Protein AF-A0A9E2TTE2-F1 (afdb_monomer_lite)

pLDDT: mean 81.87, std 17.46, range [42.75, 98.25]

Radius of gyration: 22.31 Å; chains: 1; bounding box: 36×32×69 Å

Foldseek 3Di:
DFDKDKDWDFDDDVPDTFKIWIKIWGDPPCPPPVPDDDDDPDDPDDTDIDTQWMKGWDDDVPHTAKIWIAGVVVRKIKMKGWDDDPNHTQKIFIDIPNHTQKIKGFDADPVGTAKIKIWGCHVVPDTDIDMDGPPPD

Sequence (137 aa):
MINTKYEEIFSYDDQKVTSHSRKVYQLGREAFLRDSKQNDDNYNGPPTRQLLQEARFFYDGDLLIKVTDNRPQNGSVATTHLNYENGIMTSASYFKQDKRYNHREFYYNESGLKTRTEIFNVYGESEYTITYDYEYY

Structure (mmCIF, N/CA/C/O backbone):
data_AF-A0A9E2TTE2-F1
#
_entry.id   AF-A0A9E2TTE2-F1
#
loop_
_atom_site.group_PDB
_atom_site.id
_atom_site.type_symbol
_atom_site.label_atom_id
_atom_site.label_alt_id
_atom_site.label_comp_id
_atom_site.label_asym_id
_atom_site.label_entity_id
_atom_site.label_seq_id
_atom_site.pdbx_PDB_ins_code
_atom_site.Cartn_x
_atom_site.Cartn_y
_atom_site.Cartn_z
_atom_site.occupancy
_atom_site.B_iso_or_equiv
_atom_site.auth_seq_id
_atom_site.auth_comp_id
_atom_site.auth_asym_id
_atom_site.auth_atom_id
_atom_site.pdbx_PDB_model_num
ATOM 1 N N . MET A 1 1 ? 8.949 19.583 -32.491 1.00 51.00 1 MET A N 1
ATOM 2 C CA . MET A 1 1 ? 8.125 19.182 -31.336 1.00 51.00 1 MET A CA 1
ATOM 3 C C . MET A 1 1 ? 8.088 17.657 -31.334 1.00 51.00 1 MET A C 1
ATOM 5 O O . MET A 1 1 ? 7.805 17.100 -32.386 1.00 51.00 1 MET A O 1
ATOM 9 N N . ILE A 1 2 ? 8.518 16.990 -30.258 1.00 54.28 2 ILE A N 1
ATOM 10 C CA . ILE A 1 2 ? 8.422 15.522 -30.140 1.00 54.28 2 ILE A CA 1
ATOM 11 C C . ILE A 1 2 ? 7.032 15.238 -29.578 1.00 54.28 2 ILE A C 1
ATOM 13 O O . ILE A 1 2 ? 6.713 15.730 -28.497 1.00 54.28 2 ILE A O 1
ATOM 17 N N . ASN A 1 3 ? 6.204 14.503 -30.319 1.00 63.41 3 ASN A N 1
ATOM 18 C CA . ASN A 1 3 ? 4.883 14.118 -29.840 1.00 63.41 3 ASN A CA 1
ATOM 19 C C . ASN A 1 3 ? 5.015 12.852 -29.000 1.00 63.41 3 ASN A C 1
ATOM 21 O O . ASN A 1 3 ? 5.405 11.792 -29.491 1.00 63.41 3 ASN A O 1
ATOM 25 N N . THR A 1 4 ? 4.688 12.981 -27.722 1.00 70.88 4 THR A N 1
ATOM 26 C CA . THR A 1 4 ? 4.715 11.881 -26.766 1.00 70.88 4 THR A CA 1
ATOM 27 C C . THR A 1 4 ? 3.290 11.392 -26.545 1.00 70.88 4 THR A C 1
ATOM 29 O O . THR A 1 4 ? 2.425 12.179 -26.167 1.00 70.88 4 THR A O 1
ATOM 32 N N . LYS A 1 5 ? 3.032 10.100 -26.765 1.00 81.50 5 LYS A N 1
ATOM 33 C CA . LYS A 1 5 ? 1.760 9.459 -26.403 1.00 81.50 5 LYS A CA 1
ATOM 34 C C . LYS A 1 5 ? 1.970 8.577 -25.179 1.00 81.50 5 LYS A C 1
ATOM 36 O O . LYS A 1 5 ? 2.960 7.852 -25.100 1.00 81.50 5 LYS A O 1
ATOM 41 N N . TYR A 1 6 ? 1.020 8.615 -24.254 1.00 83.44 6 TYR A N 1
ATOM 42 C CA . TYR A 1 6 ? 0.967 7.707 -23.115 1.00 83.44 6 TYR A CA 1
ATOM 43 C C . TYR A 1 6 ? -0.099 6.643 -23.351 1.00 83.44 6 TYR A C 1
ATOM 45 O O . TYR A 1 6 ? -1.131 6.902 -23.969 1.00 83.44 6 TYR A O 1
ATOM 53 N N . GLU A 1 7 ? 0.170 5.443 -22.863 1.00 87.44 7 GLU A N 1
ATOM 54 C CA . GLU A 1 7 ? -0.803 4.362 -22.774 1.00 87.44 7 GLU A CA 1
ATOM 55 C C . GLU A 1 7 ? -0.780 3.826 -21.353 1.00 87.44 7 GLU A C 1
ATOM 57 O O . GLU A 1 7 ? 0.290 3.530 -20.809 1.00 87.44 7 GLU A O 1
ATOM 62 N N . GLU A 1 8 ? -1.967 3.706 -20.777 1.00 92.00 8 GLU A N 1
ATOM 63 C CA . GLU A 1 8 ? -2.194 3.056 -19.496 1.00 92.00 8 GLU A CA 1
ATOM 64 C C . GLU A 1 8 ? -2.951 1.762 -19.756 1.00 92.00 8 GLU A C 1
ATOM 66 O O . GLU A 1 8 ? -3.942 1.743 -20.485 1.00 92.00 8 GLU A O 1
ATOM 71 N N . ILE A 1 9 ? -2.442 0.671 -19.200 1.00 93.12 9 ILE A N 1
ATOM 72 C CA . ILE A 1 9 ? -3.013 -0.66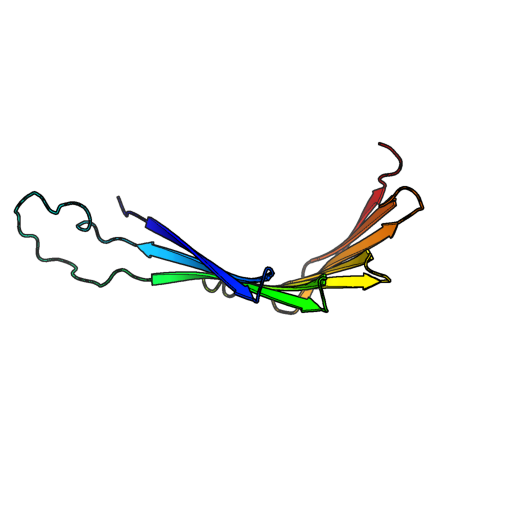1 -19.362 1.00 93.12 9 ILE A CA 1
ATOM 73 C C . ILE A 1 9 ? -3.275 -1.202 -17.970 1.00 93.12 9 ILE A C 1
ATOM 75 O O . ILE A 1 9 ? -2.342 -1.314 -17.173 1.00 93.12 9 ILE A O 1
ATOM 79 N N . PHE A 1 10 ? -4.523 -1.561 -17.708 1.00 95.00 10 PHE A N 1
ATOM 80 C CA . PHE A 1 10 ? -4.947 -2.225 -16.486 1.00 95.00 10 PHE A CA 1
ATOM 81 C C . PHE A 1 10 ? -5.288 -3.676 -16.811 1.00 95.00 10 PHE A C 1
ATOM 83 O O . PHE A 1 10 ? -5.952 -3.946 -17.812 1.00 95.00 10 PHE A O 1
ATOM 90 N N . SER A 1 11 ? -4.827 -4.597 -15.971 1.00 95.94 11 SER A N 1
ATOM 91 C CA . SER A 1 11 ? -5.243 -5.998 -16.024 1.00 95.94 11 SER A CA 1
ATOM 92 C C . SER A 1 11 ? -6.076 -6.312 -14.797 1.00 95.94 11 SER A C 1
ATOM 94 O O . SER A 1 11 ? -5.805 -5.788 -13.714 1.00 95.94 11 SER A O 1
ATOM 96 N N . TYR A 1 12 ? -7.060 -7.182 -14.979 1.00 95.69 12 TYR A N 1
ATOM 97 C CA . TYR A 1 12 ? -8.036 -7.521 -13.958 1.00 95.69 12 TYR A CA 1
ATOM 98 C C . TYR A 1 12 ? -8.112 -9.034 -13.771 1.00 95.69 12 TYR A C 1
ATOM 100 O O . TYR A 1 12 ? -7.882 -9.788 -14.716 1.00 95.69 12 TYR A O 1
ATOM 108 N N . ASP A 1 13 ? -8.439 -9.446 -12.554 1.00 94.00 13 ASP A N 1
ATOM 109 C CA . ASP A 1 13 ? -8.947 -10.772 -12.223 1.00 94.00 13 ASP A CA 1
ATOM 110 C C . ASP A 1 13 ? -10.288 -10.567 -11.513 1.00 94.00 13 ASP A C 1
ATOM 112 O O . ASP A 1 13 ? -10.350 -9.919 -10.463 1.00 94.00 13 ASP A O 1
ATOM 116 N N . ASP A 1 14 ? -11.368 -11.005 -12.161 1.00 92.81 14 ASP A N 1
ATOM 117 C CA . ASP A 1 14 ? -12.740 -10.595 -11.847 1.00 92.81 14 ASP A CA 1
ATOM 118 C C . ASP A 1 14 ? -12.869 -9.056 -11.734 1.00 92.81 14 ASP A C 1
ATOM 120 O O . ASP A 1 14 ? -12.628 -8.339 -12.709 1.00 92.81 14 ASP A O 1
ATOM 124 N N . GLN A 1 15 ? -13.201 -8.524 -10.552 1.00 92.44 15 GLN A N 1
ATOM 125 C CA . GLN A 1 15 ? -13.339 -7.082 -10.305 1.00 92.44 15 GLN A CA 1
ATOM 126 C C . GLN A 1 15 ? -12.072 -6.428 -9.726 1.00 92.44 15 GLN A C 1
ATOM 128 O O . GLN A 1 15 ? -12.068 -5.228 -9.440 1.00 92.44 15 GLN A O 1
ATOM 133 N N . LYS A 1 16 ? -10.981 -7.182 -9.538 1.00 93.94 16 LYS A N 1
ATOM 134 C CA . LYS A 1 16 ? -9.746 -6.697 -8.901 1.00 93.94 16 LYS A CA 1
ATOM 135 C C . LYS A 1 16 ? -8.701 -6.340 -9.944 1.00 93.94 16 LYS A C 1
ATOM 137 O O . LYS A 1 16 ? -8.394 -7.135 -10.824 1.00 93.94 16 LYS A O 1
ATOM 142 N N . VAL A 1 17 ? -8.103 -5.156 -9.822 1.00 94.06 17 VAL A N 1
ATOM 143 C CA . VAL A 1 17 ? -6.940 -4.770 -10.635 1.00 94.06 17 VAL A CA 1
ATOM 144 C C . VAL A 1 17 ? -5.739 -5.580 -10.162 1.00 94.06 17 VAL A C 1
ATOM 146 O O . VAL A 1 17 ? -5.333 -5.449 -9.017 1.00 94.06 17 VAL A O 1
ATOM 149 N N . THR A 1 18 ? -5.123 -6.375 -11.029 1.00 95.12 18 THR A N 1
ATOM 150 C CA . THR A 1 18 ? -3.933 -7.178 -10.689 1.00 95.12 18 THR A CA 1
ATOM 151 C C . THR A 1 18 ? -2.640 -6.523 -11.152 1.00 95.12 18 THR A C 1
ATOM 153 O O . THR A 1 18 ? -1.580 -6.705 -10.547 1.00 95.12 18 THR A O 1
ATOM 156 N N . SER A 1 19 ? -2.711 -5.699 -12.199 1.00 95.12 19 SER A N 1
ATOM 157 C CA . SER A 1 19 ? -1.581 -4.891 -12.646 1.00 95.12 19 SER A CA 1
ATOM 158 C C . SER A 1 19 ? -2.009 -3.605 -13.338 1.00 95.12 19 SER A C 1
ATOM 160 O O . SER A 1 19 ? -3.085 -3.511 -13.926 1.00 95.12 19 SER A O 1
ATOM 162 N N . HIS A 1 20 ? -1.120 -2.621 -13.288 1.00 94.81 20 HIS A N 1
ATOM 163 C CA . HIS A 1 20 ? -1.204 -1.384 -14.049 1.00 94.81 20 HIS A CA 1
ATOM 164 C C . HIS A 1 20 ? 0.156 -1.135 -14.702 1.00 94.81 20 HIS A C 1
ATOM 166 O O . HIS A 1 20 ? 1.183 -1.184 -14.030 1.00 94.81 20 HIS A O 1
ATOM 172 N N . SER A 1 21 ? 0.189 -0.854 -16.001 1.00 92.31 21 SER A N 1
ATOM 173 C CA . SER A 1 21 ? 1.417 -0.451 -16.685 1.00 92.31 21 SER A CA 1
ATOM 174 C C . SER A 1 21 ? 1.220 0.851 -17.440 1.00 92.31 21 SER A C 1
ATOM 176 O O . SER A 1 21 ? 0.232 1.019 -18.155 1.00 92.31 21 SER A O 1
ATOM 178 N N . ARG A 1 22 ? 2.196 1.751 -17.309 1.00 89.00 22 ARG A N 1
ATOM 179 C CA . ARG A 1 22 ? 2.259 2.999 -18.065 1.00 89.00 22 ARG A CA 1
ATOM 180 C C . ARG A 1 22 ? 3.411 2.927 -19.050 1.00 89.00 22 ARG A C 1
ATOM 182 O O . ARG A 1 22 ? 4.568 2.725 -18.669 1.00 89.00 22 ARG A O 1
ATOM 189 N N . LYS A 1 23 ? 3.098 3.121 -20.326 1.00 86.69 23 LYS A N 1
ATOM 190 C CA . LYS A 1 23 ? 4.069 3.102 -21.421 1.00 86.69 23 LYS A CA 1
ATOM 191 C C . LYS A 1 23 ? 4.073 4.439 -22.132 1.00 86.69 23 LYS A C 1
ATOM 193 O O . LYS A 1 23 ? 3.040 5.096 -22.253 1.00 86.69 23 LYS A O 1
ATOM 198 N N . VAL A 1 24 ? 5.251 4.832 -22.594 1.00 83.12 24 VAL A N 1
ATOM 199 C CA . VAL A 1 24 ? 5.440 6.039 -23.388 1.00 83.12 24 VAL A CA 1
ATOM 200 C C . VAL A 1 24 ? 5.872 5.674 -24.799 1.00 83.12 24 VAL A C 1
ATOM 202 O O . VAL A 1 24 ? 6.696 4.777 -25.000 1.00 83.12 24 VAL A O 1
ATOM 205 N N . TYR A 1 25 ? 5.295 6.387 -25.758 1.00 78.38 25 TYR A N 1
ATOM 206 C CA . TYR A 1 25 ? 5.618 6.310 -27.171 1.00 78.38 25 TYR A CA 1
ATOM 207 C C . TYR A 1 25 ? 6.167 7.657 -27.603 1.00 78.38 25 TYR A C 1
ATOM 209 O O . TYR A 1 25 ? 5.468 8.669 -27.517 1.00 78.38 25 TYR A O 1
ATOM 217 N N . GLN A 1 26 ? 7.399 7.668 -28.099 1.00 71.19 26 GLN A N 1
ATOM 218 C CA . GLN A 1 26 ? 7.889 8.799 -28.874 1.00 71.19 26 GLN A CA 1
ATOM 219 C C . GLN A 1 26 ? 7.448 8.586 -30.319 1.00 71.19 26 GLN A C 1
ATOM 221 O O . GLN A 1 26 ? 7.913 7.669 -30.997 1.00 71.19 26 GLN A O 1
ATOM 226 N N . LEU A 1 27 ? 6.495 9.397 -30.773 1.00 60.72 27 LEU A N 1
ATOM 227 C CA . LEU A 1 27 ? 6.083 9.402 -32.168 1.00 60.72 27 LEU A CA 1
ATOM 228 C C . LEU A 1 27 ? 7.137 10.188 -32.955 1.00 60.72 27 LEU A C 1
ATOM 230 O O . LEU A 1 27 ? 7.423 11.346 -32.639 1.00 60.72 27 LEU A O 1
ATOM 234 N N . GLY A 1 28 ? 7.730 9.548 -33.967 1.00 55.50 28 GLY A N 1
ATOM 235 C CA . GLY A 1 28 ? 8.589 10.231 -34.934 1.00 55.50 28 GLY A CA 1
ATOM 236 C C . GLY A 1 28 ? 7.850 11.401 -35.598 1.00 55.50 28 GLY A C 1
ATOM 237 O O . GLY A 1 28 ? 6.617 11.415 -35.650 1.00 55.50 28 GLY A O 1
ATOM 238 N N . ARG A 1 29 ? 8.603 12.391 -36.099 1.00 52.50 29 ARG A N 1
ATOM 239 C CA . ARG A 1 29 ? 8.090 13.668 -36.648 1.00 52.50 29 ARG A CA 1
ATOM 240 C C . ARG A 1 29 ? 6.980 13.528 -37.704 1.00 52.50 29 ARG A C 1
ATOM 242 O O . ARG A 1 29 ? 6.223 14.475 -37.873 1.00 52.50 29 ARG A O 1
ATOM 249 N N . GLU A 1 30 ? 6.853 12.387 -38.377 1.00 50.12 30 GLU A N 1
ATOM 250 C CA . GLU A 1 30 ? 5.988 12.239 -39.556 1.00 50.12 30 GLU A CA 1
ATOM 251 C C . GLU A 1 30 ? 4.654 11.520 -39.329 1.00 50.12 30 GLU A C 1
ATOM 253 O O . GLU A 1 30 ? 3.838 11.446 -40.246 1.00 50.12 30 GLU A O 1
ATOM 258 N N . ALA A 1 31 ? 4.357 11.033 -38.118 1.00 47.72 31 ALA A N 1
ATOM 259 C CA . ALA A 1 31 ? 3.140 10.244 -37.878 1.00 47.72 31 ALA A CA 1
ATOM 260 C C . ALA A 1 31 ? 1.811 11.020 -38.066 1.00 47.72 31 ALA A C 1
ATOM 262 O O . ALA A 1 31 ? 0.744 10.431 -37.912 1.00 47.72 31 ALA A O 1
ATOM 263 N N . PHE A 1 32 ? 1.858 12.316 -38.402 1.00 45.59 32 PHE A N 1
ATOM 264 C CA . PHE A 1 32 ? 0.677 13.158 -38.616 1.00 45.59 32 PHE A CA 1
ATOM 265 C C . PHE A 1 32 ? 0.591 13.839 -39.993 1.00 45.59 32 PHE A C 1
ATOM 267 O O . PHE A 1 32 ? -0.414 14.483 -40.270 1.00 45.59 32 PHE A O 1
ATOM 274 N N . LEU A 1 33 ? 1.584 13.690 -40.878 1.00 44.88 33 LEU A N 1
ATOM 275 C CA . LEU A 1 33 ? 1.570 14.320 -42.210 1.00 44.88 33 LEU A CA 1
ATOM 276 C C . LEU A 1 33 ? 1.226 13.325 -43.327 1.00 44.88 33 LEU A C 1
ATOM 278 O O . LEU A 1 33 ? 1.780 13.386 -44.420 1.00 44.88 33 LEU A O 1
ATOM 282 N N . ARG A 1 34 ? 0.258 12.429 -43.112 1.00 45.56 34 ARG A N 1
ATOM 283 C CA . ARG A 1 34 ? -0.399 11.747 -44.240 1.00 45.56 34 ARG A CA 1
ATOM 284 C C . ARG A 1 34 ? -1.511 12.627 -44.802 1.00 45.56 34 ARG A C 1
ATOM 286 O O . ARG A 1 34 ? -2.678 12.300 -44.661 1.00 45.56 34 ARG A O 1
ATOM 293 N N . ASP A 1 35 ? -1.102 13.746 -45.398 1.00 46.84 35 ASP A N 1
ATOM 294 C CA . ASP A 1 35 ? -1.838 14.361 -46.514 1.00 46.84 35 ASP A CA 1
ATOM 295 C C . ASP A 1 35 ? -1.023 15.365 -47.349 1.00 46.84 35 ASP A C 1
ATOM 297 O O . ASP A 1 35 ? -1.564 16.052 -48.211 1.00 46.84 35 ASP A O 1
ATOM 301 N N . SER A 1 36 ? 0.301 15.443 -47.181 1.00 44.78 36 SER A N 1
ATOM 302 C CA . SER A 1 36 ? 1.117 16.251 -48.092 1.00 44.78 36 SER A CA 1
ATOM 303 C C . SER A 1 36 ? 2.371 15.503 -48.510 1.00 44.78 36 SER A C 1
ATOM 305 O O . SER A 1 36 ? 3.181 15.075 -47.697 1.00 44.78 36 SER A O 1
ATOM 307 N N . LYS A 1 37 ? 2.474 15.301 -49.823 1.00 50.50 37 LYS A N 1
ATOM 308 C CA . LYS A 1 37 ? 3.650 14.794 -50.519 1.00 50.50 37 LYS A CA 1
ATOM 309 C C . LYS A 1 37 ? 4.865 15.648 -50.146 1.00 50.50 37 LYS A C 1
ATOM 311 O O . LYS A 1 37 ? 4.881 16.807 -50.541 1.00 50.50 37 LYS A O 1
ATOM 316 N N . GLN A 1 38 ? 5.892 15.076 -49.526 1.00 42.75 38 GLN A N 1
ATOM 317 C CA . GLN A 1 38 ? 7.277 15.268 -49.969 1.00 42.75 38 GLN A CA 1
ATOM 318 C C . GLN A 1 38 ? 8.258 14.405 -49.182 1.00 42.75 38 GLN A C 1
ATOM 320 O O . GLN A 1 38 ? 8.058 14.113 -48.011 1.00 42.75 38 GLN A O 1
ATOM 325 N N . ASN A 1 39 ? 9.293 13.997 -49.909 1.00 48.00 39 ASN A N 1
ATOM 326 C CA . ASN A 1 39 ? 10.421 13.197 -49.473 1.00 48.00 39 ASN A CA 1
ATOM 327 C C . ASN A 1 39 ? 11.233 13.927 -48.398 1.00 48.00 39 ASN A C 1
ATOM 329 O O . ASN A 1 39 ? 11.660 15.050 -48.648 1.00 48.00 39 ASN A O 1
ATOM 333 N N . ASP A 1 40 ? 11.543 13.242 -47.302 1.00 44.91 40 ASP A N 1
ATOM 334 C CA . ASP A 1 40 ? 12.804 13.426 -46.589 1.00 44.91 40 ASP A CA 1
ATOM 335 C C . ASP A 1 40 ? 13.259 12.069 -46.032 1.00 44.91 40 ASP A C 1
ATOM 337 O O . ASP A 1 40 ? 12.736 11.534 -45.055 1.00 44.91 40 ASP A O 1
ATOM 341 N N . ASP A 1 41 ? 14.259 11.490 -46.694 1.00 51.47 41 ASP A N 1
ATOM 342 C CA . ASP A 1 41 ? 15.040 10.382 -46.166 1.00 51.47 41 ASP A CA 1
ATOM 343 C C . ASP A 1 41 ? 15.818 10.892 -44.951 1.00 51.47 41 ASP A C 1
ATOM 345 O O . ASP A 1 41 ? 16.892 11.458 -45.126 1.00 51.47 41 ASP A O 1
ATOM 349 N N . ASN A 1 42 ? 15.298 10.734 -43.729 1.00 50.31 42 ASN A N 1
ATOM 350 C CA . ASN A 1 42 ? 16.121 10.494 -42.537 1.00 50.31 42 ASN A CA 1
ATOM 351 C C . ASN A 1 42 ? 15.276 10.161 -41.293 1.00 50.31 42 ASN A C 1
ATOM 353 O O . ASN A 1 42 ? 14.660 11.023 -40.669 1.00 50.31 42 ASN A O 1
ATOM 357 N N . TYR A 1 43 ? 15.403 8.893 -40.880 1.00 45.66 43 TYR A N 1
ATOM 358 C CA . TYR A 1 43 ? 14.943 8.254 -39.636 1.00 45.66 43 TYR A CA 1
ATOM 359 C C . TYR A 1 43 ? 13.598 7.493 -39.671 1.00 45.66 43 TYR A C 1
ATOM 361 O O . TYR A 1 43 ? 12.617 7.869 -39.036 1.00 45.66 43 TYR A O 1
ATOM 369 N N . ASN A 1 44 ? 13.617 6.312 -40.305 1.00 43.75 44 ASN A N 1
ATOM 370 C CA . ASN A 1 44 ? 12.576 5.269 -40.247 1.00 43.75 44 ASN A CA 1
ATOM 371 C C . ASN A 1 44 ? 12.736 4.318 -39.037 1.00 43.75 44 ASN A C 1
ATOM 373 O O . ASN A 1 44 ? 12.660 3.096 -39.170 1.00 43.75 44 ASN A O 1
ATOM 377 N N . GLY A 1 45 ? 13.014 4.848 -37.844 1.00 49.19 45 GLY A N 1
ATOM 378 C CA . GLY A 1 45 ? 13.033 4.024 -36.632 1.00 49.19 45 GLY A CA 1
ATOM 379 C C . GLY A 1 45 ? 11.605 3.655 -36.202 1.00 49.19 45 GLY A C 1
ATOM 380 O O . GLY A 1 45 ? 10.748 4.543 -36.191 1.00 49.19 45 GLY A O 1
ATOM 381 N N . PRO A 1 46 ? 11.305 2.395 -35.829 1.00 52.59 46 PRO A N 1
ATOM 382 C CA . PRO A 1 46 ? 10.017 2.075 -35.223 1.00 52.59 46 PRO A CA 1
ATOM 383 C C . PRO A 1 46 ? 9.823 2.917 -33.949 1.00 52.59 46 PRO A C 1
ATOM 385 O O . PRO A 1 46 ? 10.808 3.233 -33.275 1.00 52.59 46 PRO A O 1
ATOM 388 N N . PRO A 1 47 ? 8.578 3.284 -33.594 1.00 59.59 47 PRO A N 1
ATOM 389 C CA . PRO A 1 47 ? 8.313 4.031 -32.371 1.00 59.59 47 PRO A CA 1
ATOM 390 C C . PRO A 1 47 ? 8.946 3.313 -31.175 1.00 59.59 47 PRO A C 1
ATOM 392 O O . PRO A 1 47 ? 8.696 2.129 -30.937 1.00 59.59 47 PRO A O 1
ATOM 395 N N . THR A 1 48 ? 9.781 4.024 -30.420 1.00 63.97 48 THR A N 1
ATOM 396 C CA . THR A 1 48 ? 10.402 3.476 -29.216 1.00 63.97 48 THR A CA 1
ATOM 397 C C . THR A 1 48 ? 9.342 3.371 -28.126 1.00 63.97 48 THR A C 1
ATOM 399 O O . THR A 1 48 ? 8.776 4.367 -27.671 1.00 63.97 48 THR A O 1
ATOM 402 N N . ARG A 1 49 ? 9.042 2.133 -27.721 1.00 68.56 49 ARG A N 1
ATOM 403 C CA . ARG A 1 49 ? 8.137 1.831 -26.610 1.00 68.56 49 ARG A CA 1
ATOM 404 C C . ARG A 1 49 ? 8.968 1.684 -25.346 1.00 68.56 49 ARG A C 1
ATOM 406 O O . ARG A 1 49 ? 9.735 0.733 -25.226 1.00 68.56 49 ARG A O 1
ATOM 413 N N . GLN A 1 50 ? 8.808 2.603 -24.401 1.00 80.19 50 GLN A N 1
ATOM 414 C CA . GLN A 1 50 ? 9.475 2.510 -23.103 1.00 80.19 50 GLN A CA 1
ATOM 415 C C . GLN A 1 50 ? 8.445 2.293 -21.996 1.00 80.19 50 GLN A C 1
ATOM 417 O O . GLN A 1 50 ? 7.428 2.986 -21.925 1.00 80.19 50 GLN A O 1
ATOM 422 N N . LEU A 1 51 ? 8.710 1.315 -21.129 1.00 79.06 51 LEU A N 1
ATOM 423 C CA . LEU A 1 51 ? 7.950 1.112 -19.901 1.00 79.06 51 LEU A CA 1
ATOM 424 C C . LEU A 1 51 ? 8.377 2.178 -18.888 1.00 79.06 51 LEU A C 1
ATOM 426 O O . LEU A 1 51 ? 9.542 2.232 -18.497 1.00 79.06 51 LEU A O 1
ATOM 430 N N . LEU A 1 52 ? 7.439 3.031 -18.480 1.00 85.31 52 LEU A N 1
ATOM 431 C CA . LEU A 1 52 ? 7.681 4.036 -17.443 1.00 85.31 52 LEU A CA 1
ATOM 432 C C . LEU A 1 52 ? 7.463 3.459 -16.053 1.00 85.31 52 LEU A C 1
ATOM 434 O O . LEU A 1 52 ? 8.191 3.784 -15.117 1.00 85.31 52 LEU A O 1
ATOM 438 N N . GLN A 1 53 ? 6.429 2.634 -15.936 1.00 88.31 53 GLN A N 1
ATOM 439 C CA . GLN A 1 53 ? 5.945 2.139 -14.665 1.00 88.31 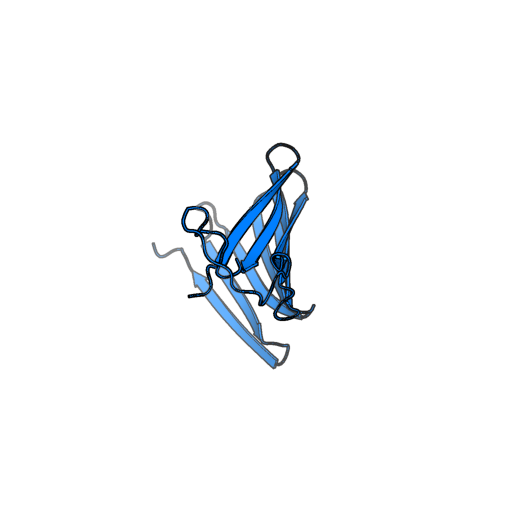53 GLN A CA 1
ATOM 440 C C . GLN A 1 53 ? 5.209 0.819 -14.860 1.00 88.31 53 GLN A C 1
ATOM 442 O O . GLN A 1 53 ? 4.420 0.678 -15.797 1.00 88.31 53 GLN A O 1
ATOM 447 N N . GLU A 1 54 ? 5.422 -0.110 -13.942 1.00 93.00 54 GLU A N 1
ATOM 448 C CA . GLU A 1 54 ? 4.627 -1.318 -13.779 1.00 93.00 54 GLU A CA 1
ATOM 449 C C . GLU A 1 54 ? 4.297 -1.488 -12.299 1.00 93.00 54 GLU A C 1
ATOM 451 O O . GLU A 1 54 ? 5.185 -1.686 -11.474 1.00 93.00 54 GLU A O 1
ATOM 456 N N . ALA A 1 55 ? 3.013 -1.412 -11.969 1.00 94.88 55 ALA A N 1
ATOM 457 C CA . ALA A 1 55 ? 2.491 -1.713 -10.653 1.00 94.88 55 ALA A CA 1
ATOM 458 C C . ALA A 1 55 ? 1.825 -3.094 -10.654 1.00 94.88 55 ALA A C 1
ATOM 460 O O . ALA A 1 55 ? 1.091 -3.437 -11.584 1.00 94.88 55 ALA A O 1
ATOM 461 N N . ARG A 1 56 ? 2.057 -3.873 -9.599 1.00 97.06 56 ARG A N 1
ATOM 462 C CA . ARG A 1 56 ? 1.396 -5.157 -9.336 1.00 97.06 56 ARG A CA 1
ATOM 463 C C . ARG A 1 56 ? 0.693 -5.108 -7.994 1.00 97.06 56 ARG A C 1
ATOM 465 O O . ARG A 1 56 ? 1.259 -4.593 -7.031 1.00 97.06 56 ARG A O 1
ATOM 472 N N . PHE A 1 57 ? -0.506 -5.666 -7.945 1.00 97.81 57 PHE A N 1
ATOM 473 C CA . PHE A 1 57 ? -1.389 -5.638 -6.786 1.00 97.81 57 PHE A CA 1
ATOM 474 C C . PHE A 1 57 ? -1.638 -7.069 -6.318 1.00 97.81 57 PHE A C 1
ATOM 476 O O . PHE A 1 57 ? -1.882 -7.958 -7.132 1.00 97.81 57 PHE A O 1
ATOM 483 N N . PHE A 1 58 ? -1.552 -7.295 -5.012 1.00 97.75 58 PHE A N 1
ATOM 484 C CA . PHE A 1 58 ? -1.717 -8.610 -4.402 1.00 97.75 58 PHE A CA 1
ATOM 485 C C . PHE A 1 58 ? -2.779 -8.530 -3.316 1.00 97.75 58 PHE A C 1
ATOM 487 O O . PHE A 1 58 ? -2.769 -7.594 -2.512 1.00 97.75 58 PHE A O 1
ATOM 494 N N . TYR A 1 59 ? -3.649 -9.531 -3.280 1.00 97.31 59 TYR A N 1
ATOM 495 C CA . TYR A 1 59 ? -4.820 -9.562 -2.416 1.00 97.31 59 TYR A CA 1
ATOM 496 C C . TYR A 1 59 ? -4.826 -10.813 -1.536 1.00 97.31 59 TYR A C 1
ATOM 498 O O . TYR A 1 59 ? -4.319 -11.856 -1.947 1.00 97.31 59 TYR A O 1
ATOM 506 N N . ASP A 1 60 ? -5.429 -10.694 -0.358 1.00 96.06 60 ASP A N 1
ATOM 507 C CA . ASP A 1 60 ? -5.888 -11.807 0.473 1.00 96.06 60 ASP A CA 1
ATOM 508 C C . ASP A 1 60 ? -7.402 -11.662 0.659 1.00 96.06 60 ASP A C 1
ATOM 510 O O . ASP A 1 60 ? -7.879 -10.664 1.207 1.00 96.06 60 ASP A O 1
ATOM 514 N N . GLY A 1 61 ? -8.173 -12.594 0.094 1.00 94.12 61 GLY A N 1
ATOM 515 C CA . GLY A 1 61 ? -9.606 -12.390 -0.110 1.00 94.12 61 GLY A CA 1
ATOM 516 C C . GLY A 1 61 ? -9.858 -11.074 -0.853 1.00 94.12 61 GLY A C 1
ATOM 517 O O . GLY A 1 61 ? -9.345 -10.873 -1.956 1.00 94.12 61 GLY A O 1
ATOM 518 N N . ASP A 1 62 ? -10.621 -10.166 -0.244 1.00 94.38 62 ASP A N 1
ATOM 519 C CA . ASP A 1 62 ? -10.957 -8.842 -0.794 1.00 94.38 62 ASP A CA 1
ATOM 520 C C . ASP A 1 62 ? -10.007 -7.715 -0.367 1.00 94.38 62 ASP A C 1
ATOM 522 O O . ASP A 1 62 ? -10.131 -6.583 -0.838 1.00 94.38 62 ASP A O 1
ATOM 526 N N . LEU A 1 63 ? -9.027 -8.011 0.486 1.00 96.00 63 LEU A N 1
ATOM 527 C CA . LEU A 1 63 ? -8.110 -7.019 1.031 1.00 96.00 63 LEU A CA 1
ATOM 528 C C . LEU A 1 63 ? -6.859 -6.923 0.163 1.00 96.00 63 LEU A C 1
ATOM 530 O O . LEU A 1 63 ? -6.186 -7.918 -0.091 1.00 96.00 63 LEU A O 1
ATOM 534 N N . LEU A 1 64 ? -6.520 -5.714 -0.284 1.00 97.38 64 LEU A N 1
ATOM 535 C CA . LEU A 1 64 ? -5.238 -5.446 -0.932 1.00 97.38 64 LEU A CA 1
ATOM 536 C C . LEU A 1 64 ? -4.136 -5.504 0.132 1.00 97.38 64 LEU A C 1
ATOM 538 O O . LEU A 1 64 ? -4.098 -4.648 1.003 1.00 97.38 64 LEU A O 1
ATOM 542 N N . ILE A 1 65 ? -3.222 -6.468 0.049 1.00 97.94 65 ILE A N 1
ATOM 543 C CA . ILE A 1 65 ? -2.175 -6.685 1.064 1.00 97.94 65 ILE A CA 1
ATOM 544 C C . ILE A 1 65 ? -0.797 -6.195 0.624 1.00 97.94 65 ILE A C 1
ATOM 546 O O . ILE A 1 65 ? 0.091 -5.967 1.449 1.00 97.94 65 ILE A O 1
ATOM 550 N N . LYS A 1 66 ? -0.578 -6.040 -0.686 1.00 98.00 66 LYS A N 1
ATOM 551 C CA . LYS A 1 66 ? 0.708 -5.586 -1.210 1.00 98.00 66 LYS A CA 1
ATOM 552 C C . LYS A 1 66 ? 0.558 -4.894 -2.556 1.00 98.00 66 LYS A C 1
ATOM 554 O O . LYS A 1 66 ? -0.208 -5.325 -3.414 1.00 98.00 66 LYS A O 1
ATOM 559 N N . VAL A 1 67 ? 1.361 -3.857 -2.758 1.00 97.50 67 VAL A N 1
ATOM 560 C CA . VAL A 1 67 ? 1.562 -3.207 -4.054 1.00 97.50 67 VAL A CA 1
ATOM 561 C C . VAL A 1 67 ? 3.052 -3.156 -4.336 1.00 97.50 67 VAL A C 1
ATOM 563 O O . VAL A 1 67 ? 3.811 -2.696 -3.491 1.00 97.50 67 VAL A O 1
ATOM 566 N N . THR A 1 68 ? 3.480 -3.591 -5.514 1.00 96.06 68 THR A N 1
ATOM 567 C CA . THR A 1 68 ? 4.858 -3.407 -5.987 1.00 96.06 68 THR A CA 1
ATOM 568 C C . THR A 1 68 ? 4.846 -2.446 -7.163 1.00 96.06 68 THR A C 1
ATOM 570 O O . THR A 1 68 ? 4.189 -2.734 -8.153 1.00 96.06 68 THR A O 1
ATOM 573 N N . ASP A 1 69 ? 5.562 -1.328 -7.058 1.00 93.44 69 ASP A N 1
ATOM 574 C CA . ASP A 1 69 ? 5.733 -0.308 -8.097 1.00 93.44 69 ASP A CA 1
ATOM 575 C C . ASP A 1 69 ? 7.165 -0.378 -8.644 1.00 93.44 69 ASP A C 1
ATOM 577 O O . ASP A 1 69 ? 8.132 -0.076 -7.941 1.00 93.44 69 ASP A O 1
ATOM 581 N N . ASN A 1 70 ? 7.304 -0.805 -9.894 1.00 91.00 70 ASN A N 1
ATOM 582 C CA . ASN A 1 70 ? 8.566 -0.870 -10.612 1.00 91.00 70 ASN A CA 1
ATOM 583 C C . ASN A 1 70 ? 8.648 0.280 -11.618 1.00 91.00 70 ASN A C 1
ATOM 585 O O . ASN A 1 70 ? 7.844 0.371 -12.547 1.00 91.00 70 ASN A O 1
ATOM 589 N N . ARG A 1 71 ? 9.656 1.138 -11.461 1.00 87.75 71 ARG A N 1
ATOM 590 C CA . ARG A 1 71 ? 9.963 2.238 -12.380 1.00 87.75 71 ARG A CA 1
ATOM 591 C C . ARG A 1 71 ? 11.340 1.982 -12.996 1.00 87.75 71 ARG A C 1
ATOM 593 O O . ARG A 1 71 ? 12.358 2.277 -12.372 1.00 87.75 71 ARG A O 1
ATOM 600 N N . PRO A 1 72 ? 11.414 1.440 -14.224 1.00 79.94 72 PRO A N 1
ATOM 601 C CA . PRO A 1 72 ? 12.691 1.053 -14.824 1.00 79.94 72 PRO A CA 1
ATOM 602 C C . PRO A 1 72 ? 13.643 2.235 -15.036 1.00 79.94 72 PRO A C 1
ATOM 604 O O . PRO A 1 72 ? 14.851 2.085 -14.891 1.00 79.94 72 PRO A O 1
ATOM 607 N N . GLN A 1 73 ? 13.109 3.425 -15.340 1.00 73.81 73 GLN A N 1
ATOM 608 C CA . GLN A 1 73 ? 13.917 4.599 -15.698 1.00 73.81 73 GLN A CA 1
ATOM 609 C C . GLN A 1 73 ? 14.846 5.092 -14.583 1.00 73.81 73 GLN A C 1
ATOM 611 O O . GLN A 1 73 ? 15.878 5.690 -14.870 1.00 73.81 73 GLN A O 1
ATOM 616 N N . ASN A 1 74 ? 14.496 4.853 -13.321 1.00 74.31 74 ASN A N 1
ATOM 617 C CA . ASN A 1 74 ? 15.321 5.205 -12.166 1.00 74.31 74 ASN A CA 1
ATOM 618 C C . ASN A 1 74 ? 15.790 3.958 -11.391 1.00 74.31 74 ASN A C 1
ATOM 620 O O . ASN A 1 74 ? 16.266 4.093 -10.264 1.00 74.31 74 ASN A O 1
ATOM 624 N N . GLY A 1 75 ? 15.613 2.755 -11.963 1.00 75.38 75 GLY A N 1
ATOM 625 C CA . GLY A 1 75 ? 15.928 1.475 -11.323 1.00 75.38 75 GLY A CA 1
ATOM 626 C C . GLY A 1 75 ? 15.236 1.269 -9.973 1.00 75.38 75 GLY A C 1
ATOM 627 O O . GLY A 1 75 ? 15.740 0.518 -9.138 1.00 75.38 75 GLY A O 1
ATOM 628 N N . SER A 1 76 ? 14.132 1.976 -9.704 1.00 81.44 76 SER A N 1
ATOM 629 C CA . SER A 1 76 ? 13.493 1.935 -8.395 1.00 81.44 76 SER A CA 1
ATOM 630 C C . SER A 1 76 ? 12.372 0.911 -8.392 1.00 81.44 76 SER A C 1
ATOM 632 O O . SER A 1 76 ? 11.392 1.051 -9.125 1.00 81.44 76 SER A O 1
ATOM 634 N N . VAL A 1 77 ? 12.509 -0.078 -7.515 1.00 89.94 77 VAL A N 1
ATOM 635 C CA . VAL A 1 77 ? 11.403 -0.924 -7.085 1.00 89.94 77 VAL A CA 1
ATOM 636 C C . VAL A 1 77 ? 10.998 -0.464 -5.697 1.00 89.94 77 VAL A C 1
ATOM 638 O O . VAL A 1 77 ? 11.826 -0.374 -4.782 1.00 89.94 77 VAL A O 1
ATOM 641 N N . ALA A 1 78 ? 9.723 -0.138 -5.562 1.00 93.62 78 ALA A N 1
ATOM 642 C CA . ALA A 1 78 ? 9.105 0.172 -4.296 1.00 93.62 78 ALA A CA 1
ATOM 643 C C . ALA A 1 78 ? 7.997 -0.834 -4.004 1.00 93.62 78 ALA A C 1
ATOM 645 O O . ALA A 1 78 ? 7.350 -1.347 -4.914 1.00 93.62 78 ALA A O 1
ATOM 646 N N . THR A 1 79 ? 7.791 -1.145 -2.734 1.00 96.00 79 THR A N 1
ATOM 647 C CA . THR A 1 79 ? 6.748 -2.069 -2.306 1.00 96.00 79 THR A CA 1
ATOM 648 C C . THR A 1 79 ? 6.036 -1.506 -1.093 1.00 96.00 79 THR A C 1
ATOM 650 O O . THR A 1 79 ? 6.679 -1.118 -0.125 1.00 96.00 79 THR A O 1
ATOM 653 N N . THR A 1 80 ? 4.711 -1.499 -1.126 1.00 97.44 80 THR A N 1
ATOM 654 C CA . THR A 1 80 ? 3.870 -1.205 0.031 1.00 97.44 80 THR A CA 1
ATOM 655 C C . THR A 1 80 ? 3.251 -2.501 0.518 1.00 97.44 80 THR A C 1
ATOM 657 O O . THR A 1 80 ? 2.629 -3.202 -0.273 1.00 97.44 80 THR A O 1
ATOM 660 N N . HIS A 1 81 ? 3.402 -2.802 1.800 1.00 97.69 81 HIS A N 1
ATOM 661 C CA . HIS A 1 81 ? 2.667 -3.851 2.499 1.00 97.69 81 HIS A CA 1
ATOM 662 C C . HIS A 1 81 ? 1.544 -3.221 3.317 1.00 97.69 81 HIS A C 1
ATOM 664 O O . HIS A 1 81 ? 1.758 -2.176 3.931 1.00 97.69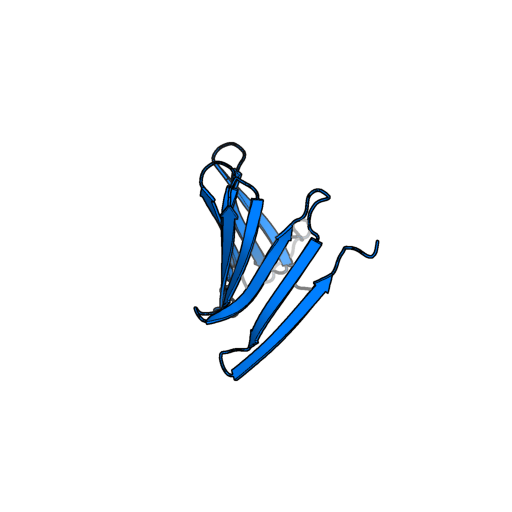 81 HIS A O 1
ATOM 670 N N . LEU A 1 82 ? 0.376 -3.853 3.320 1.00 98.25 82 LEU A N 1
ATOM 671 C CA . LEU A 1 82 ? -0.820 -3.432 4.038 1.00 98.25 82 LEU A CA 1
ATOM 672 C C . LEU A 1 82 ? -1.245 -4.584 4.948 1.00 98.25 82 LEU A C 1
ATOM 674 O O . LEU A 1 82 ? -1.435 -5.704 4.477 1.00 98.25 82 LEU A O 1
ATOM 678 N N . ASN A 1 83 ? -1.359 -4.311 6.243 1.00 97.69 83 ASN A N 1
ATOM 679 C CA . ASN A 1 83 ? -1.711 -5.302 7.251 1.00 97.69 83 ASN A CA 1
ATOM 680 C C . ASN A 1 83 ? -3.082 -4.985 7.828 1.00 97.69 83 ASN A C 1
ATOM 682 O O . ASN A 1 83 ? -3.410 -3.819 8.066 1.00 97.69 83 ASN A O 1
ATOM 686 N N . TYR A 1 84 ? -3.847 -6.038 8.086 1.00 97.75 84 TYR A N 1
ATOM 687 C CA . TYR A 1 84 ? -5.215 -5.950 8.563 1.00 97.75 84 TYR A CA 1
ATOM 688 C C . TYR A 1 84 ? -5.421 -6.862 9.768 1.00 97.75 84 TYR A C 1
ATOM 690 O O . TYR A 1 84 ? -4.881 -7.965 9.814 1.00 97.75 84 TYR A O 1
ATOM 698 N N . GLU A 1 85 ? -6.264 -6.430 10.699 1.00 95.88 85 GLU A N 1
ATOM 699 C CA . GLU A 1 85 ? -6.807 -7.254 11.775 1.00 95.88 85 GLU A CA 1
ATOM 700 C C . GLU A 1 85 ? -8.329 -7.132 11.743 1.00 95.88 85 GLU A C 1
ATOM 702 O O . GLU A 1 85 ? -8.870 -6.028 11.704 1.00 95.88 85 GLU A O 1
ATOM 707 N N . ASN A 1 86 ? -9.033 -8.267 11.701 1.00 93.56 86 ASN A N 1
ATOM 708 C CA . ASN A 1 86 ? -10.501 -8.314 11.624 1.00 93.56 86 ASN A CA 1
ATOM 709 C C . ASN A 1 86 ? -11.097 -7.437 10.498 1.00 93.56 86 ASN A C 1
ATOM 711 O O . ASN A 1 86 ? -12.149 -6.827 10.663 1.00 93.56 86 ASN A O 1
ATOM 715 N N . GLY A 1 87 ? -10.408 -7.351 9.353 1.00 94.25 87 GLY A N 1
ATOM 716 C CA . GLY A 1 87 ? -10.831 -6.552 8.194 1.00 94.25 87 GLY A CA 1
ATOM 717 C C . GLY A 1 87 ? -10.486 -5.059 8.262 1.00 94.25 87 GLY A C 1
ATOM 718 O O . GLY A 1 87 ? -10.750 -4.337 7.304 1.00 94.25 87 GLY A O 1
ATOM 719 N N . ILE A 1 88 ? -9.861 -4.586 9.343 1.00 94.75 88 ILE A N 1
ATOM 720 C CA . ILE A 1 88 ? -9.453 -3.186 9.524 1.00 94.75 88 ILE A CA 1
ATOM 721 C C . ILE A 1 88 ? -7.945 -3.069 9.315 1.00 94.75 88 ILE A C 1
ATOM 723 O O . ILE A 1 88 ? -7.179 -3.840 9.884 1.00 94.75 88 ILE A O 1
ATOM 727 N N . MET A 1 89 ? -7.502 -2.100 8.511 1.00 96.44 89 MET A N 1
ATOM 728 C CA . MET A 1 89 ? -6.074 -1.877 8.272 1.00 96.44 89 MET A CA 1
ATOM 729 C C . MET A 1 89 ? -5.403 -1.319 9.531 1.00 96.44 89 MET A C 1
ATOM 731 O O . MET A 1 89 ? -5.720 -0.203 9.944 1.00 96.44 89 MET A O 1
ATOM 735 N N . THR A 1 90 ? -4.453 -2.056 10.102 1.00 97.31 90 THR A N 1
ATOM 736 C CA . THR A 1 90 ? -3.734 -1.685 11.334 1.00 97.31 90 THR A CA 1
ATOM 737 C C . THR A 1 90 ? -2.363 -1.093 11.057 1.00 97.31 90 THR A C 1
ATOM 739 O O . THR A 1 90 ? -1.885 -0.255 11.820 1.00 97.31 90 THR A O 1
ATOM 742 N N . SER A 1 91 ? -1.726 -1.466 9.943 1.00 97.25 91 SER A N 1
ATOM 743 C CA . SER A 1 91 ? -0.460 -0.855 9.545 1.00 97.25 91 SER A CA 1
ATOM 744 C C . SER A 1 91 ? -0.192 -0.900 8.045 1.00 97.25 91 SER A C 1
ATOM 746 O O . SER A 1 91 ? -0.737 -1.719 7.305 1.00 97.25 91 SER A O 1
ATOM 748 N N . ALA A 1 92 ? 0.686 -0.007 7.595 1.00 97.50 92 ALA A N 1
ATOM 749 C CA . ALA A 1 92 ? 1.202 0.017 6.235 1.00 97.50 92 ALA A CA 1
ATOM 750 C C . ALA A 1 92 ? 2.713 0.258 6.245 1.00 97.50 92 ALA A C 1
ATOM 752 O O . ALA A 1 92 ? 3.197 1.142 6.942 1.00 97.50 92 ALA A O 1
ATOM 753 N N . SER A 1 93 ? 3.476 -0.497 5.460 1.00 95.69 93 SER A N 1
ATOM 754 C CA . SER A 1 93 ? 4.934 -0.347 5.375 1.00 95.69 93 SER A CA 1
ATOM 755 C C . SER A 1 93 ? 5.369 -0.121 3.940 1.00 95.69 93 SER A C 1
ATOM 757 O O . SER A 1 93 ? 5.100 -0.952 3.078 1.00 95.69 93 SER A O 1
ATOM 759 N N . TYR A 1 94 ? 6.070 0.978 3.694 1.00 94.38 94 TYR A N 1
ATOM 760 C CA . TYR A 1 94 ? 6.625 1.323 2.395 1.00 94.38 94 TYR A CA 1
ATOM 761 C C . TYR A 1 94 ? 8.127 1.044 2.362 1.00 94.38 94 TYR A C 1
ATOM 763 O O . TYR A 1 94 ? 8.900 1.553 3.179 1.00 94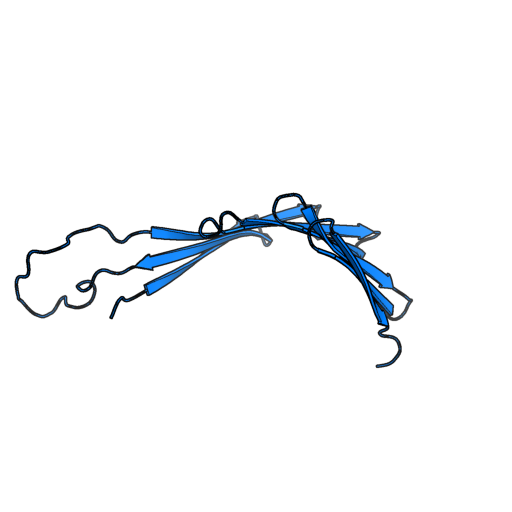.38 94 TYR A O 1
ATOM 771 N N . PHE A 1 95 ? 8.536 0.252 1.381 1.00 92.44 95 PHE A N 1
ATOM 772 C CA . PHE A 1 95 ? 9.903 -0.161 1.121 1.00 92.44 95 PHE A CA 1
ATOM 773 C C . PHE A 1 95 ? 10.359 0.396 -0.219 1.00 92.44 95 PHE A C 1
ATOM 775 O O . PHE A 1 95 ? 9.610 0.384 -1.193 1.00 92.44 95 PHE A O 1
ATOM 782 N N . LYS A 1 96 ? 11.608 0.842 -0.287 1.00 89.88 96 LYS A N 1
ATOM 783 C CA . LYS A 1 96 ? 12.269 1.261 -1.521 1.00 89.88 96 LYS A CA 1
ATOM 784 C C . LYS A 1 96 ? 13.641 0.607 -1.556 1.00 89.88 96 LYS A C 1
ATOM 786 O O . LYS A 1 96 ? 14.407 0.792 -0.615 1.00 89.88 96 LYS A O 1
ATOM 791 N N . GLN A 1 97 ? 13.941 -0.139 -2.623 1.00 86.50 97 GLN A N 1
ATOM 792 C CA . GLN A 1 97 ? 15.195 -0.906 -2.734 1.00 86.50 97 GLN A CA 1
ATOM 793 C C . GLN A 1 97 ? 15.443 -1.773 -1.483 1.00 86.50 97 GLN A C 1
ATOM 795 O O . GLN A 1 97 ? 16.500 -1.700 -0.863 1.00 86.50 97 GLN A O 1
ATOM 800 N N . ASP A 1 98 ? 14.402 -2.498 -1.060 1.00 84.62 98 ASP A N 1
ATOM 801 C CA . ASP A 1 98 ? 14.387 -3.392 0.110 1.00 84.62 98 ASP A CA 1
ATOM 802 C C . ASP A 1 98 ? 14.655 -2.728 1.474 1.00 84.62 98 ASP A C 1
ATOM 804 O O . ASP A 1 98 ? 14.684 -3.396 2.507 1.00 84.62 98 ASP A O 1
ATOM 808 N N . LYS A 1 99 ? 14.760 -1.396 1.521 1.00 87.50 99 LYS A N 1
ATOM 809 C CA . LYS A 1 99 ? 14.838 -0.623 2.764 1.00 87.50 99 LYS A CA 1
ATOM 810 C C . LYS A 1 99 ? 13.466 -0.073 3.132 1.00 87.50 99 LYS A C 1
ATOM 812 O O . LYS A 1 99 ? 12.824 0.585 2.311 1.00 87.50 99 LYS A O 1
ATOM 817 N N . ARG A 1 100 ? 13.020 -0.304 4.372 1.00 90.25 100 ARG A N 1
ATOM 818 C CA . ARG A 1 100 ? 11.789 0.299 4.906 1.00 90.25 100 ARG A CA 1
ATOM 819 C C . ARG A 1 100 ? 12.000 1.803 5.036 1.00 90.25 100 ARG A C 1
ATOM 821 O O . ARG A 1 100 ? 12.812 2.231 5.843 1.00 90.25 100 ARG A O 1
ATOM 828 N N . TYR A 1 101 ? 11.282 2.580 4.237 1.00 90.19 101 TYR A N 1
ATOM 829 C CA . TYR A 1 101 ? 11.374 4.039 4.221 1.00 90.19 101 TYR A CA 1
ATOM 830 C C . TYR A 1 101 ? 10.317 4.686 5.119 1.00 90.19 101 TYR A C 1
ATOM 832 O O . TYR A 1 101 ? 10.555 5.724 5.731 1.00 90.19 101 TYR A O 1
ATOM 840 N N . ASN A 1 102 ? 9.144 4.063 5.215 1.00 92.69 102 ASN A N 1
ATOM 841 C CA . ASN A 1 102 ? 8.056 4.538 6.056 1.00 92.69 102 ASN A CA 1
ATOM 842 C C . ASN A 1 102 ? 7.262 3.353 6.612 1.00 92.69 102 ASN A C 1
ATOM 844 O O . ASN A 1 102 ? 7.077 2.340 5.936 1.00 92.69 102 ASN A O 1
ATOM 848 N N . HIS A 1 103 ? 6.807 3.492 7.848 1.00 93.69 103 HIS A N 1
ATOM 849 C CA . HIS A 1 103 ? 5.859 2.606 8.500 1.00 93.69 103 HIS A CA 1
ATOM 850 C C . HIS A 1 103 ? 4.739 3.458 9.087 1.00 93.69 103 HIS A C 1
ATOM 852 O O . HIS A 1 103 ? 5.004 4.502 9.674 1.00 93.69 103 HIS A O 1
ATOM 858 N N . ARG A 1 104 ? 3.497 3.030 8.910 1.00 95.50 104 ARG A N 1
ATOM 859 C CA . ARG A 1 104 ? 2.315 3.692 9.447 1.00 95.50 104 ARG A CA 1
ATOM 860 C C . ARG A 1 104 ? 1.571 2.725 10.337 1.00 95.50 104 ARG A C 1
ATOM 862 O O . ARG A 1 104 ? 1.312 1.607 9.901 1.00 95.50 104 ARG A O 1
ATOM 869 N N . GLU A 1 105 ? 1.183 3.187 11.511 1.00 96.12 105 GLU A N 1
ATOM 870 C CA . GLU A 1 105 ? 0.310 2.479 12.442 1.00 96.12 105 GLU A CA 1
ATOM 871 C C . GLU A 1 105 ? -1.005 3.245 12.565 1.00 96.12 105 GLU A C 1
ATOM 873 O O . GLU A 1 105 ? -1.014 4.479 12.616 1.00 96.12 105 GLU A O 1
ATOM 878 N N . PHE A 1 106 ? -2.113 2.511 12.579 1.00 95.81 106 PHE A N 1
ATOM 879 C CA . PHE A 1 106 ? -3.465 3.051 12.630 1.00 95.81 106 PHE A CA 1
ATOM 880 C C . PHE A 1 106 ? -4.164 2.539 13.888 1.00 95.81 106 PHE A C 1
ATOM 882 O O . PHE A 1 106 ? -4.306 1.333 14.081 1.00 95.81 106 PHE A O 1
ATOM 889 N N . TYR A 1 107 ? -4.628 3.465 14.722 1.00 94.81 107 TYR A N 1
ATOM 890 C CA . TYR A 1 107 ? -5.329 3.173 15.965 1.00 94.81 107 TYR A CA 1
ATOM 891 C C . TYR A 1 107 ? -6.754 3.691 15.881 1.00 94.81 107 TYR A C 1
ATOM 893 O O . TYR A 1 107 ? -6.986 4.859 15.559 1.00 94.81 107 TYR A O 1
ATOM 901 N N . TYR A 1 108 ? -7.705 2.819 16.193 1.00 93.38 108 TYR A N 1
ATOM 902 C CA . TYR A 1 108 ? -9.129 3.091 16.060 1.00 93.38 108 TYR A CA 1
ATOM 903 C C . TYR A 1 108 ? -9.805 3.113 17.431 1.00 93.38 108 TYR A C 1
ATOM 905 O O . TYR A 1 108 ? -9.380 2.424 18.359 1.00 93.38 108 TYR A O 1
ATOM 913 N N . ASN A 1 109 ? -10.864 3.905 17.543 1.00 91.50 109 ASN A N 1
ATOM 914 C CA . ASN A 1 109 ? -11.832 3.866 18.633 1.00 91.50 109 ASN A CA 1
ATOM 915 C C . ASN A 1 109 ? -13.219 3.510 18.058 1.00 91.50 109 ASN A C 1
ATOM 917 O O . ASN A 1 109 ? -13.352 3.196 16.874 1.00 91.50 109 ASN A O 1
ATOM 921 N N . GLU A 1 110 ? -14.261 3.570 18.885 1.00 89.44 110 GLU A N 1
ATOM 922 C CA . GLU A 1 110 ? -15.641 3.275 18.463 1.00 89.44 110 GLU A CA 1
ATOM 923 C C . GLU A 1 110 ? -16.159 4.212 17.354 1.00 89.44 110 GLU A C 1
ATOM 925 O O . GLU A 1 110 ? -17.047 3.833 16.593 1.00 89.44 110 GLU A O 1
ATOM 930 N N . SER A 1 111 ? -15.580 5.409 17.226 1.00 88.25 111 SER A N 1
ATOM 931 C CA . SER A 1 111 ? -15.948 6.426 16.236 1.00 88.25 111 SER A CA 1
ATOM 932 C C . SER A 1 111 ? -15.128 6.355 14.940 1.00 88.25 111 SER A C 1
ATOM 934 O O . SER A 1 111 ? -15.413 7.101 14.004 1.00 88.25 111 SER A O 1
ATOM 936 N N . GLY A 1 112 ? -14.120 5.479 14.853 1.00 91.06 112 GLY A N 1
ATOM 937 C CA . GLY A 1 112 ? -13.277 5.305 13.667 1.00 91.06 112 GLY A CA 1
ATOM 938 C C . GLY A 1 112 ? -11.788 5.523 13.934 1.00 91.06 112 GLY A C 1
ATOM 939 O O . GLY A 1 112 ? -11.277 5.175 14.996 1.00 91.06 112 GLY A O 1
ATOM 940 N N . LEU A 1 113 ? -11.056 6.030 12.933 1.00 92.12 113 LEU A N 1
ATOM 941 C CA . LEU A 1 113 ? -9.612 6.259 13.047 1.00 92.12 113 LEU A CA 1
ATOM 942 C C . LEU A 1 113 ? -9.351 7.391 14.045 1.00 92.12 113 LEU A C 1
ATOM 944 O O . LEU A 1 113 ? -9.644 8.548 13.764 1.00 92.12 113 LEU A O 1
ATOM 948 N N . LYS A 1 114 ? -8.766 7.041 15.189 1.00 92.69 114 LYS A N 1
ATOM 949 C CA . LYS A 1 114 ? -8.427 7.969 16.267 1.00 92.69 114 LYS A CA 1
ATOM 950 C C . LYS A 1 114 ? -7.058 8.592 16.041 1.00 92.69 114 LYS A C 1
ATOM 952 O O . LYS A 1 114 ? -6.888 9.805 16.089 1.00 92.69 114 LYS A O 1
ATOM 957 N N . THR A 1 115 ? -6.066 7.746 15.792 1.00 93.38 115 THR A N 1
ATOM 958 C CA . THR A 1 115 ? -4.668 8.166 15.724 1.00 93.38 115 THR A CA 1
ATOM 959 C C . THR A 1 115 ? -3.969 7.445 14.589 1.00 93.38 115 THR A C 1
ATOM 961 O O . THR A 1 115 ? -4.190 6.257 14.354 1.00 93.38 115 THR A O 1
ATOM 964 N N . ARG A 1 116 ? -3.080 8.155 13.899 1.00 94.56 116 ARG A N 1
ATOM 965 C CA . ARG A 1 116 ? -2.135 7.555 12.962 1.00 94.56 116 ARG A CA 1
ATOM 966 C C . ARG A 1 116 ? -0.729 7.980 13.327 1.00 94.56 116 ARG A C 1
ATOM 968 O O . ARG A 1 116 ? -0.449 9.172 13.396 1.00 94.56 116 ARG A O 1
ATOM 975 N N . THR A 1 117 ? 0.164 7.018 13.471 1.00 93.38 117 THR A N 1
ATOM 976 C CA . THR A 1 117 ? 1.586 7.282 13.686 1.00 93.38 117 THR A CA 1
ATOM 977 C C . THR A 1 117 ? 2.339 6.941 12.413 1.00 93.38 117 THR A C 1
ATOM 979 O O . THR A 1 117 ? 2.178 5.852 11.874 1.00 93.38 117 THR A O 1
ATOM 982 N N . GLU A 1 118 ? 3.146 7.868 11.905 1.00 93.62 118 GLU A N 1
ATOM 983 C CA . GLU A 1 118 ? 4.045 7.636 10.777 1.00 93.62 118 GLU A CA 1
ATOM 984 C C . GLU A 1 118 ? 5.495 7.680 11.249 1.00 93.62 118 GLU A C 1
ATOM 986 O O . GLU A 1 118 ? 5.966 8.706 11.731 1.00 93.62 118 GLU A O 1
ATOM 991 N N . ILE A 1 119 ? 6.199 6.567 11.076 1.00 90.31 119 ILE A N 1
ATOM 992 C CA . ILE A 1 119 ? 7.608 6.388 11.410 1.00 90.31 119 ILE A CA 1
ATOM 993 C C . ILE A 1 119 ? 8.381 6.378 10.098 1.00 90.31 119 ILE A C 1
ATOM 995 O O . ILE A 1 119 ? 8.251 5.464 9.277 1.00 90.31 119 ILE A O 1
ATOM 999 N N . PHE A 1 120 ? 9.178 7.411 9.873 1.00 88.69 120 PHE A N 1
ATOM 1000 C CA . PHE A 1 120 ? 10.026 7.520 8.697 1.00 88.69 120 PHE A CA 1
ATOM 1001 C C . PHE A 1 120 ? 11.421 7.054 9.044 1.00 88.69 120 PHE A C 1
ATOM 1003 O O . PHE A 1 120 ? 12.037 7.589 9.957 1.00 88.69 120 PHE A O 1
ATOM 1010 N N . ASN A 1 121 ? 11.926 6.095 8.278 1.00 82.75 121 ASN A N 1
ATOM 1011 C CA . ASN A 1 121 ? 13.309 5.667 8.358 1.00 82.75 121 ASN A CA 1
ATOM 1012 C C . ASN A 1 121 ? 13.988 6.023 7.035 1.00 82.75 121 ASN A C 1
ATOM 1014 O O . ASN A 1 121 ? 13.933 5.292 6.043 1.00 82.75 121 ASN A O 1
ATOM 1018 N N . VAL A 1 122 ? 14.581 7.213 6.994 1.00 66.88 122 VAL A N 1
ATOM 1019 C CA . VAL A 1 122 ? 15.245 7.708 5.790 1.00 66.88 122 VAL A CA 1
ATOM 1020 C C . VAL A 1 122 ? 16.576 6.966 5.654 1.00 66.88 122 VAL A C 1
ATOM 1022 O O . VAL A 1 122 ? 17.568 7.309 6.284 1.00 66.88 122 VAL A O 1
ATOM 1025 N N . TYR A 1 123 ? 16.571 5.899 4.850 1.00 64.50 123 TYR A N 1
ATOM 1026 C CA . TYR A 1 123 ? 17.750 5.116 4.450 1.00 64.50 123 TYR A CA 1
ATOM 1027 C C . TYR A 1 123 ? 18.562 4.442 5.575 1.00 64.50 123 TYR A C 1
ATOM 1029 O O . TYR A 1 123 ? 19.684 4.008 5.316 1.00 64.50 123 TYR A O 1
ATOM 1037 N N . GLY A 1 124 ? 17.990 4.245 6.767 1.00 61.66 124 GLY A N 1
ATOM 1038 C CA . GLY A 1 124 ? 18.676 3.636 7.914 1.00 61.66 124 GLY A CA 1
ATOM 1039 C C . GLY A 1 124 ? 19.411 4.636 8.807 1.00 61.66 124 GLY A C 1
ATOM 1040 O O . GLY A 1 124 ? 20.062 4.215 9.757 1.00 61.66 124 GLY A O 1
ATOM 1041 N N . GLU A 1 125 ? 19.331 5.935 8.508 1.00 63.28 125 GLU A N 1
ATOM 1042 C CA . GLU A 1 125 ? 20.182 6.958 9.134 1.00 63.28 125 GLU A CA 1
ATOM 1043 C C . GLU A 1 125 ? 19.429 7.872 10.100 1.00 63.28 125 GLU A C 1
ATOM 1045 O O . GLU A 1 125 ? 20.031 8.497 10.970 1.00 63.28 125 GLU A O 1
ATOM 1050 N N . SER A 1 126 ? 18.111 7.992 9.961 1.00 64.19 126 SER A N 1
ATOM 1051 C CA . SER A 1 126 ? 17.304 8.846 10.830 1.00 64.19 126 SER A CA 1
ATOM 1052 C C . SER A 1 126 ? 15.892 8.308 10.940 1.00 64.19 126 SER A C 1
ATOM 1054 O O . SER A 1 126 ? 15.244 8.041 9.924 1.00 64.19 126 SER A O 1
ATOM 1056 N N . GLU A 1 127 ? 15.438 8.176 12.183 1.00 79.81 127 GLU A N 1
ATOM 1057 C CA . GLU A 1 127 ? 14.054 7.890 12.516 1.00 79.81 127 GLU A CA 1
ATOM 1058 C C . GLU A 1 127 ? 13.393 9.176 13.006 1.00 79.81 127 GLU A C 1
ATOM 1060 O O . GLU A 1 127 ? 13.884 9.819 13.935 1.00 79.81 127 GLU A O 1
ATOM 1065 N N . TYR A 1 128 ? 12.297 9.571 12.368 1.00 87.06 128 TYR A N 1
ATOM 1066 C CA . TYR A 1 128 ? 11.402 10.569 12.937 1.00 87.06 128 TYR A CA 1
ATOM 1067 C C . TYR A 1 128 ? 9.971 10.068 12.879 1.00 87.06 128 TYR A C 1
ATOM 1069 O O . TYR A 1 128 ? 9.560 9.387 11.935 1.00 87.06 128 TYR A O 1
ATOM 1077 N N . THR A 1 129 ? 9.224 10.441 13.908 1.00 90.88 129 THR A N 1
ATOM 1078 C CA . THR A 1 129 ? 7.861 9.983 14.125 1.00 90.88 129 THR A CA 1
ATOM 1079 C C . THR A 1 129 ? 6.932 11.179 14.104 1.00 90.88 129 THR A C 1
ATOM 1081 O O . THR A 1 129 ? 7.176 12.175 14.784 1.00 90.88 129 THR A O 1
ATOM 1084 N N . ILE A 1 130 ? 5.869 11.084 13.314 1.00 91.81 130 ILE A N 1
ATOM 1085 C CA . ILE A 1 130 ? 4.796 12.071 13.276 1.00 91.81 130 ILE A CA 1
ATOM 1086 C C . ILE A 1 130 ? 3.516 11.371 13.707 1.00 91.81 130 ILE A C 1
ATOM 1088 O O . ILE A 1 130 ? 3.077 10.423 13.058 1.00 91.81 130 ILE A O 1
ATOM 1092 N N . THR A 1 131 ? 2.908 11.851 14.785 1.00 92.44 131 THR A N 1
ATOM 1093 C CA . THR A 1 131 ? 1.615 11.358 15.260 1.00 92.44 131 THR A CA 1
ATOM 1094 C C . THR A 1 131 ? 0.526 12.348 14.876 1.00 92.44 131 THR A C 1
ATOM 1096 O O . THR A 1 131 ? 0.619 13.539 15.164 1.00 92.44 131 THR A O 1
ATOM 1099 N N . TYR A 1 132 ? -0.502 11.837 14.211 1.00 91.00 132 TYR A N 1
ATOM 1100 C CA . TYR A 1 132 ? -1.706 12.557 13.828 1.00 91.00 132 TYR A CA 1
ATOM 1101 C C . TYR A 1 132 ? -2.835 12.110 14.748 1.00 91.00 132 TYR A C 1
ATOM 1103 O O . TYR A 1 132 ? -3.154 10.921 14.783 1.00 91.00 132 TYR A O 1
ATOM 1111 N N . ASP A 1 133 ? -3.422 13.053 15.475 1.00 91.56 133 ASP A N 1
ATOM 1112 C CA . ASP A 1 133 ? -4.606 12.834 16.301 1.00 91.56 133 ASP A CA 1
ATOM 1113 C C . ASP A 1 133 ? -5.825 13.434 15.594 1.00 91.56 133 ASP A C 1
ATOM 1115 O O . ASP A 1 133 ? -5.814 14.608 15.213 1.00 91.56 133 ASP A O 1
ATOM 1119 N N . TYR A 1 134 ? -6.841 12.608 15.366 1.00 86.62 134 TYR A N 1
ATOM 1120 C CA . TYR A 1 134 ? -8.046 12.966 14.626 1.00 86.62 134 TYR A CA 1
ATOM 1121 C C . TYR A 1 134 ? -9.236 13.269 15.547 1.00 86.62 134 TYR A C 1
ATOM 1123 O O . TYR A 1 134 ? -10.292 13.631 15.041 1.00 86.62 134 TYR A O 1
ATOM 1131 N N . GLU A 1 135 ? -9.085 13.194 16.877 1.00 70.56 135 GLU A N 1
ATOM 1132 C CA . GLU A 1 135 ? -10.177 13.460 17.835 1.00 70.56 135 GLU A CA 1
ATOM 1133 C C . GLU A 1 135 ? -10.616 14.940 17.917 1.00 70.56 135 GLU A C 1
ATOM 1135 O O . GLU A 1 135 ? -11.526 15.267 18.675 1.00 70.56 135 GLU A O 1
ATOM 1140 N N . TYR A 1 136 ? -10.008 15.839 17.13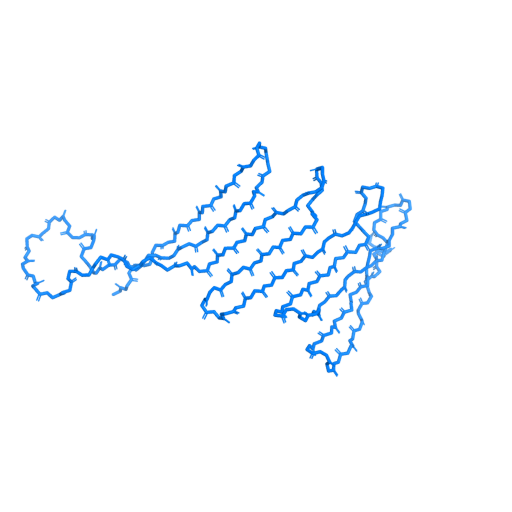5 1.00 55.88 136 TYR A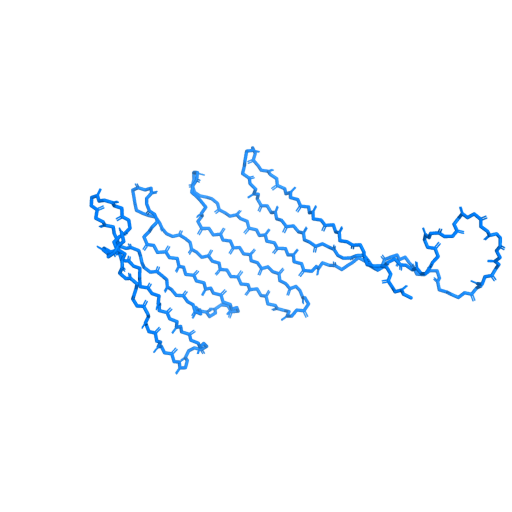 N 1
ATOM 1141 C CA . TYR A 1 136 ? -10.245 17.289 17.189 1.00 55.88 136 TYR A CA 1
ATOM 1142 C C . TYR A 1 136 ? -11.019 17.878 15.989 1.00 55.88 136 TYR A C 1
ATOM 1144 O O . TYR A 1 136 ? -10.994 19.099 15.813 1.00 55.88 136 TYR A O 1
ATOM 1152 N N . TYR A 1 137 ? -11.710 17.061 15.181 1.00 50.59 137 TYR A N 1
ATOM 1153 C CA . TYR A 1 137 ? -12.530 17.527 14.046 1.00 50.59 137 TYR A CA 1
ATOM 1154 C C . TYR A 1 137 ? -13.957 16.982 14.052 1.00 50.59 137 TYR A C 1
ATOM 1156 O O . TYR A 1 137 ? -14.133 15.776 14.329 1.00 50.59 137 TYR A O 1
#

Secondary structure (DSSP, 8-state):
-PEEEEEEEEEEETTEEEEEEEEEEEE-TTTT-TTS-----S--PPPEEEEEEEEEEEEETTEEEEEEEEEGGGTEEEEEEEEEETTEEEEEEEEETTEEEEEEEEEEETTEEEEEEEEEEETTTEEEEEEEE-TT-